Protein AF-A0A8C0F6R7-F1 (afdb_monomer_lite)

Radius of gyration: 18.09 Å; chains: 1; bounding box: 65×32×42 Å

InterPro domains:
  IPR027887 Protein of unknown function DUF4464 [PF14713] (14-120)
  IPR027887 Protein of unknown function DUF4464 [PTHR33588] (14-108)

Secondary structure (DSSP, 8-state):
-------S-------EEEEEEE-TTS-EEEEEEEHHHHHHHS--HHHHTTSS-----TTSSEEEETTTTEEEE---SSEEEEEETTTEEEEEETTT--EEE--TTS-S--S-SSSSTTGGGS--

Structure (mmCIF, N/CA/C/O backbone):
data_AF-A0A8C0F6R7-F1
#
_entry.id   AF-A0A8C0F6R7-F1
#
loop_
_atom_site.group_PDB
_atom_site.id
_atom_site.type_symbol
_atom_site.label_atom_id
_atom_site.label_alt_id
_atom_site.label_comp_id
_atom_site.label_asym_id
_atom_site.label_entity_id
_atom_site.label_seq_id
_atom_site.pdbx_PDB_ins_code
_atom_site.Cartn_x
_atom_site.Cartn_y
_atom_site.Cartn_z
_atom_site.occupancy
_atom_site.B_iso_or_equiv
_atom_site.auth_seq_id
_atom_site.auth_comp_id
_atom_site.auth_asym_id
_atom_site.auth_atom_id
_atom_site.pdbx_PDB_model_num
ATOM 1 N N . MET A 1 1 ? -28.970 13.278 11.155 1.00 36.19 1 MET A N 1
ATOM 2 C CA . MET A 1 1 ? -27.730 13.818 11.747 1.00 36.19 1 MET A CA 1
ATOM 3 C C . MET A 1 1 ? -27.209 12.783 12.734 1.00 36.19 1 MET A C 1
ATOM 5 O O . MET A 1 1 ? -27.586 12.817 13.897 1.00 36.19 1 MET A O 1
ATOM 9 N N . LEU A 1 2 ? -26.475 11.774 12.249 1.00 35.03 2 LEU A N 1
ATOM 10 C CA . LEU A 1 2 ? -25.876 10.779 13.141 1.00 35.03 2 LEU A CA 1
ATOM 11 C C . LEU A 1 2 ? -24.690 11.437 13.847 1.00 35.03 2 LEU A C 1
ATOM 13 O O . LEU A 1 2 ? -23.673 11.726 13.221 1.00 35.03 2 LEU A O 1
ATOM 17 N N . LEU A 1 3 ? -24.851 11.692 15.145 1.00 39.38 3 LEU A N 1
ATOM 18 C CA . LEU A 1 3 ? -23.741 12.003 16.031 1.00 39.38 3 LEU A CA 1
ATOM 19 C C . LEU A 1 3 ? -22.856 10.759 16.142 1.00 39.38 3 LEU A C 1
ATOM 21 O O . LEU A 1 3 ? -23.194 9.804 16.838 1.00 39.38 3 LEU A O 1
ATOM 25 N N . PHE A 1 4 ? -21.695 10.798 15.497 1.00 38.56 4 PHE A N 1
ATOM 26 C CA . PHE A 1 4 ? -20.567 9.960 15.875 1.00 38.56 4 PHE A CA 1
ATOM 27 C C . PHE A 1 4 ? -19.986 10.501 17.184 1.00 38.56 4 PHE A C 1
ATOM 29 O O . PHE A 1 4 ? -19.004 11.238 17.203 1.00 38.56 4 PHE A O 1
ATOM 36 N N . PHE A 1 5 ? -20.608 10.122 18.300 1.00 42.66 5 PHE A N 1
ATOM 37 C CA . PHE A 1 5 ? -19.962 10.117 19.609 1.00 42.66 5 PHE A CA 1
ATOM 38 C C . PHE A 1 5 ? -18.928 8.979 19.608 1.00 42.66 5 PHE A C 1
ATOM 40 O O . PHE A 1 5 ? -19.115 7.930 20.220 1.00 42.66 5 PHE A O 1
ATOM 47 N N . ILE A 1 6 ? -17.835 9.147 18.859 1.00 52.88 6 ILE A N 1
ATOM 48 C CA . ILE A 1 6 ? -16.657 8.299 19.031 1.00 52.88 6 ILE A CA 1
ATOM 49 C C . ILE A 1 6 ? -15.995 8.808 20.304 1.00 52.88 6 ILE A C 1
ATOM 51 O O . ILE A 1 6 ? -15.245 9.781 20.303 1.00 52.88 6 ILE A O 1
ATOM 55 N N . CYS A 1 7 ? -16.366 8.175 21.417 1.00 41.06 7 CYS A N 1
ATOM 56 C CA . CYS A 1 7 ? -15.625 8.217 22.666 1.00 41.06 7 CYS A CA 1
ATOM 57 C C . CYS A 1 7 ? -14.122 8.178 22.343 1.00 41.06 7 CYS A C 1
ATOM 59 O O . CYS A 1 7 ? -13.676 7.288 21.615 1.00 41.06 7 CYS A O 1
ATOM 61 N N . GLY A 1 8 ? -13.365 9.156 22.851 1.00 47.09 8 GLY A N 1
ATOM 62 C CA . GLY A 1 8 ? -11.934 9.387 22.603 1.00 47.09 8 GLY A CA 1
ATOM 63 C C . GLY A 1 8 ? -10.988 8.301 23.133 1.00 47.09 8 GLY A C 1
ATOM 64 O O . GLY A 1 8 ? -9.887 8.605 23.571 1.00 47.09 8 GLY A O 1
ATOM 65 N N . CYS A 1 9 ? -11.419 7.043 23.099 1.00 50.28 9 CYS A N 1
ATOM 66 C CA . CYS A 1 9 ? -10.675 5.847 23.463 1.00 50.28 9 CYS A CA 1
ATOM 67 C C . CYS A 1 9 ? -10.803 4.770 22.365 1.00 50.28 9 CYS A C 1
ATOM 69 O O . CYS A 1 9 ? -10.758 3.573 22.647 1.00 50.28 9 CYS A O 1
ATOM 71 N N . LEU A 1 10 ? -11.024 5.171 21.104 1.00 49.56 10 LEU A N 1
ATOM 72 C CA . LEU A 1 10 ? -11.091 4.219 20.001 1.00 49.56 10 LEU A CA 1
ATOM 73 C C . LEU A 1 10 ? -9.669 3.774 19.665 1.00 49.56 10 LEU A C 1
ATOM 75 O O . LEU A 1 10 ? -8.901 4.494 19.034 1.00 49.56 10 LEU A O 1
ATOM 79 N N . PHE A 1 11 ? -9.324 2.587 20.146 1.00 49.62 11 PHE A N 1
ATOM 80 C CA . PHE A 1 11 ? -8.161 1.810 19.749 1.00 49.62 11 PHE A CA 1
ATOM 81 C C . PHE A 1 11 ? -8.116 1.750 18.212 1.00 49.62 11 PHE A C 1
ATOM 83 O O . PHE A 1 11 ? -8.805 0.941 17.592 1.00 49.62 11 PHE A O 1
ATOM 90 N N . VAL A 1 12 ? -7.386 2.667 17.571 1.00 62.22 12 VAL A N 1
ATOM 91 C CA . VAL A 1 12 ? -7.241 2.657 16.114 1.00 62.22 12 VAL A CA 1
ATOM 92 C C . VAL A 1 12 ? -6.379 1.446 15.790 1.00 62.22 12 VAL A C 1
ATOM 94 O O . VAL A 1 12 ? -5.177 1.444 16.053 1.00 62.22 12 VAL A O 1
ATOM 97 N N . PHE A 1 13 ? -7.001 0.388 15.271 1.00 73.00 13 PHE A N 1
ATOM 98 C CA . PHE A 1 13 ? -6.290 -0.793 14.799 1.00 73.00 13 PHE A CA 1
ATOM 99 C C . PHE A 1 13 ? -5.355 -0.389 13.657 1.00 73.00 13 PHE A C 1
ATOM 101 O O . PHE A 1 13 ? -5.776 -0.202 12.514 1.00 73.00 13 PHE A O 1
ATOM 108 N N . GLN A 1 14 ? -4.071 -0.236 13.977 1.00 88.88 14 GLN A N 1
ATOM 109 C CA . GLN A 1 14 ? -3.034 0.009 12.985 1.00 88.88 14 GLN A CA 1
ATOM 110 C C . GLN A 1 14 ? -2.858 -1.260 12.158 1.00 88.88 14 GLN A C 1
ATOM 112 O O . GLN A 1 14 ? -2.591 -2.340 12.687 1.00 88.88 14 GLN A O 1
ATOM 117 N N . SER A 1 15 ? -3.079 -1.125 10.857 1.00 91.62 15 SER A N 1
ATOM 118 C CA . SER A 1 15 ? -3.102 -2.235 9.917 1.00 91.62 15 SER A CA 1
ATOM 119 C C . SER A 1 15 ? -2.338 -1.863 8.657 1.00 91.62 15 SER A C 1
ATOM 121 O O . SER A 1 15 ? -2.402 -0.729 8.178 1.00 91.62 15 SER A O 1
ATOM 123 N N . ILE A 1 16 ? -1.608 -2.841 8.129 1.00 94.62 16 ILE A N 1
ATOM 124 C CA . ILE A 1 16 ? -0.920 -2.752 6.845 1.00 94.62 16 ILE A CA 1
ATOM 125 C C . ILE A 1 16 ? -1.657 -3.669 5.878 1.00 94.62 16 ILE A C 1
ATOM 127 O O . ILE A 1 16 ? -1.924 -4.824 6.210 1.00 94.62 16 ILE A O 1
ATOM 131 N N . ILE A 1 17 ? -1.961 -3.170 4.684 1.00 95.94 17 ILE A N 1
ATOM 132 C CA . ILE A 1 17 ? -2.473 -3.990 3.583 1.00 95.94 17 ILE A CA 1
ATOM 133 C C . ILE A 1 17 ? -1.451 -4.040 2.452 1.00 95.94 17 ILE A C 1
ATOM 135 O O . ILE A 1 17 ? -0.698 -3.089 2.242 1.00 95.94 17 ILE A O 1
ATOM 139 N N . PHE A 1 18 ? -1.441 -5.148 1.719 1.00 96.69 18 PHE A N 1
ATOM 140 C CA . PHE A 1 18 ? -0.666 -5.296 0.494 1.00 96.69 18 PHE A CA 1
ATOM 141 C C . PHE A 1 18 ? -1.605 -5.253 -0.709 1.00 96.69 18 PHE A C 1
ATOM 143 O O . PHE A 1 18 ? -2.593 -5.987 -0.747 1.00 96.69 18 PHE A O 1
ATOM 150 N N . ILE A 1 19 ? -1.292 -4.405 -1.687 1.00 96.94 19 ILE A N 1
ATOM 151 C CA . ILE A 1 19 ? -2.015 -4.329 -2.959 1.00 96.94 19 ILE A CA 1
ATOM 152 C C . ILE A 1 19 ? -1.018 -4.503 -4.095 1.00 96.94 19 ILE A C 1
ATOM 154 O O . ILE A 1 19 ? 0.035 -3.865 -4.101 1.00 96.94 19 ILE A O 1
ATOM 158 N N . ARG A 1 20 ? -1.381 -5.331 -5.074 1.00 97.00 20 ARG A N 1
ATOM 159 C CA . ARG A 1 20 ? -0.690 -5.491 -6.354 1.00 97.00 20 ARG A CA 1
ATOM 160 C C . ARG A 1 20 ? -1.718 -5.375 -7.471 1.00 97.00 20 ARG A C 1
ATOM 162 O O . ARG A 1 20 ? -2.741 -6.052 -7.421 1.00 97.00 20 ARG A O 1
ATOM 169 N N . ASP A 1 21 ? -1.474 -4.479 -8.419 1.00 96.56 21 ASP A N 1
ATOM 170 C CA . ASP A 1 21 ? -2.439 -4.127 -9.460 1.00 96.56 21 ASP A CA 1
ATOM 171 C C . ASP A 1 21 ? -1.757 -3.490 -10.680 1.00 96.56 21 ASP A C 1
ATOM 173 O O . ASP A 1 21 ? -0.580 -3.139 -10.638 1.00 96.56 21 ASP A O 1
ATOM 177 N N . LEU A 1 22 ? -2.518 -3.293 -11.753 1.00 96.44 22 LEU A N 1
ATOM 178 C CA . LEU A 1 22 ? -2.114 -2.533 -12.927 1.00 96.44 22 LEU A CA 1
ATOM 179 C C . LEU A 1 22 ? -2.510 -1.061 -12.776 1.00 96.44 22 LEU A C 1
ATOM 181 O O . LEU A 1 22 ? -3.663 -0.730 -12.482 1.00 96.44 22 LEU A O 1
ATOM 185 N N . ASN A 1 23 ? -1.554 -0.164 -13.015 1.00 94.12 23 ASN A N 1
ATOM 186 C CA . ASN A 1 23 ? -1.831 1.268 -13.097 1.00 94.12 23 ASN A CA 1
ATOM 187 C C . ASN A 1 23 ? -2.507 1.638 -14.439 1.00 94.12 23 ASN A C 1
ATOM 189 O O . ASN A 1 23 ? -2.711 0.800 -15.317 1.00 94.12 23 ASN A O 1
ATOM 193 N N . SER A 1 24 ? -2.827 2.920 -14.636 1.00 93.19 24 SER A N 1
ATOM 194 C CA . SER A 1 24 ? -3.432 3.427 -15.882 1.00 93.19 24 SER A CA 1
ATOM 195 C C . SER A 1 24 ? -2.566 3.231 -17.134 1.00 93.19 24 SER A C 1
ATOM 197 O O . SER A 1 24 ? -3.073 3.303 -18.249 1.00 93.19 24 SER A O 1
ATOM 199 N N . HIS A 1 25 ? -1.266 2.990 -16.963 1.00 94.00 25 HIS A N 1
ATOM 200 C CA . HIS A 1 25 ? -0.321 2.692 -18.037 1.00 94.00 25 HIS A CA 1
ATOM 201 C C . HIS A 1 25 ? -0.136 1.185 -18.263 1.00 94.00 25 HIS A C 1
ATOM 203 O O . HIS A 1 25 ? 0.775 0.809 -18.992 1.00 94.00 25 HIS A O 1
ATOM 209 N N . HIS A 1 26 ? -0.976 0.336 -17.658 1.00 95.44 26 HIS A N 1
ATOM 210 C CA . HIS A 1 26 ? -0.858 -1.126 -17.693 1.00 95.44 26 HIS A CA 1
ATOM 211 C C . HIS A 1 26 ? 0.473 -1.649 -17.138 1.00 95.44 26 HIS A C 1
ATOM 213 O O . HIS A 1 26 ? 0.899 -2.742 -17.492 1.00 95.44 26 HIS A O 1
ATOM 219 N N . GLN A 1 27 ? 1.118 -0.877 -16.263 1.00 95.75 27 GLN A N 1
ATOM 220 C CA . GLN A 1 27 ? 2.299 -1.328 -15.538 1.00 95.75 27 GLN A CA 1
ATOM 221 C C . GLN A 1 27 ? 1.866 -1.967 -14.234 1.00 95.75 27 GLN A C 1
ATOM 223 O O . GLN A 1 27 ? 1.015 -1.428 -13.515 1.00 95.75 27 GLN A O 1
ATOM 228 N N . GLU A 1 28 ? 2.495 -3.080 -13.915 1.00 97.50 28 GLU A N 1
ATOM 229 C CA . GLU A 1 28 ? 2.296 -3.780 -12.673 1.00 97.50 28 GLU A CA 1
ATOM 230 C C . GLU A 1 28 ? 3.005 -3.040 -11.540 1.00 97.50 28 GLU A C 1
ATOM 232 O O . GLU A 1 28 ? 4.209 -2.771 -11.548 1.00 97.50 28 GLU A O 1
ATOM 237 N N . VAL A 1 29 ? 2.218 -2.675 -10.537 1.00 97.75 29 VAL A N 1
ATOM 238 C CA . VAL A 1 29 ? 2.665 -1.938 -9.365 1.00 97.75 29 VAL A CA 1
ATOM 239 C C . VAL A 1 29 ? 2.192 -2.641 -8.105 1.00 97.75 29 VAL A C 1
ATOM 241 O O . VAL A 1 29 ? 1.116 -3.234 -8.063 1.00 97.75 29 VAL A O 1
ATOM 244 N N . SER A 1 30 ? 2.986 -2.561 -7.045 1.00 97.50 30 SER A N 1
ATOM 245 C CA . SER A 1 30 ? 2.600 -3.069 -5.733 1.00 97.50 30 SER A CA 1
ATOM 246 C C . SER A 1 30 ? 3.017 -2.137 -4.613 1.00 97.50 30 SER A C 1
ATOM 248 O O . SER A 1 30 ? 4.033 -1.455 -4.727 1.00 97.50 30 SER A O 1
ATOM 250 N N . ALA A 1 31 ? 2.265 -2.144 -3.518 1.00 97.50 31 ALA A N 1
ATOM 251 C CA . ALA A 1 31 ? 2.588 -1.382 -2.323 1.00 97.50 31 ALA A CA 1
ATOM 252 C C . ALA A 1 31 ? 2.144 -2.090 -1.045 1.00 97.50 31 ALA A C 1
ATOM 254 O O . ALA A 1 31 ? 1.098 -2.742 -1.008 1.00 97.50 31 ALA A O 1
ATOM 255 N N . TYR A 1 32 ? 2.918 -1.864 0.015 1.00 97.25 32 TYR A N 1
ATOM 256 C CA . TYR A 1 32 ? 2.427 -1.971 1.386 1.00 97.25 32 TYR A CA 1
ATOM 257 C C . TYR A 1 32 ? 1.884 -0.608 1.809 1.00 97.25 32 TYR A C 1
ATOM 259 O O . TYR A 1 32 ? 2.572 0.404 1.673 1.00 97.25 32 TYR A O 1
ATOM 267 N N . ILE A 1 33 ? 0.656 -0.579 2.315 1.00 97.00 33 ILE A N 1
ATOM 268 C CA . ILE A 1 33 ? -0.088 0.645 2.614 1.00 97.00 33 ILE A CA 1
ATOM 269 C C . ILE A 1 33 ? -0.441 0.651 4.097 1.00 97.00 33 ILE A C 1
ATOM 271 O O . ILE A 1 33 ? -0.999 -0.322 4.602 1.00 97.00 33 ILE A O 1
ATOM 275 N N . ASP A 1 34 ? -0.160 1.762 4.779 1.00 96.44 34 ASP A N 1
ATOM 276 C CA . ASP A 1 34 ? -0.712 2.036 6.106 1.00 96.44 34 ASP A CA 1
ATOM 277 C C . ASP A 1 34 ? -2.209 2.327 5.964 1.00 96.44 34 ASP A C 1
ATOM 279 O O . ASP A 1 34 ? -2.625 3.438 5.618 1.00 96.44 34 ASP A O 1
ATOM 283 N N . TYR A 1 35 ? -3.015 1.289 6.161 1.00 95.25 35 TYR A N 1
ATOM 284 C CA . TYR A 1 35 ? -4.443 1.331 5.895 1.00 95.25 35 TYR A CA 1
ATOM 285 C C . TYR A 1 35 ? -5.167 2.237 6.883 1.00 95.25 35 TYR A C 1
ATOM 287 O O . TYR A 1 35 ? -6.006 3.037 6.479 1.00 95.25 35 TYR A O 1
ATOM 295 N N . ALA A 1 36 ? -4.787 2.172 8.161 1.00 93.56 36 ALA A N 1
ATOM 296 C CA . ALA A 1 36 ? -5.346 3.033 9.195 1.00 93.56 36 ALA A CA 1
ATOM 297 C C . ALA A 1 36 ? -5.086 4.515 8.890 1.00 93.56 36 ALA A C 1
ATOM 299 O O . ALA A 1 36 ? -6.000 5.327 8.998 1.00 93.56 36 ALA A O 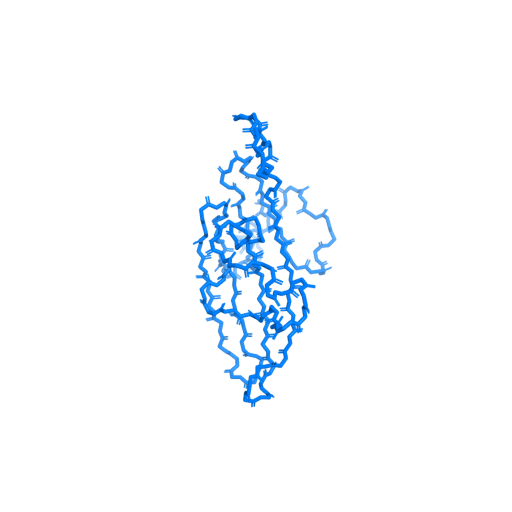1
ATOM 300 N N . HIS A 1 37 ? -3.874 4.864 8.445 1.00 93.44 37 HIS A N 1
ATOM 301 C CA . HIS A 1 37 ? -3.570 6.233 8.026 1.00 93.44 37 HIS A CA 1
ATOM 302 C C . HIS A 1 37 ? -4.398 6.648 6.804 1.00 93.44 37 HIS A C 1
ATOM 304 O O . HIS A 1 37 ? -5.064 7.681 6.840 1.00 93.44 37 HIS A O 1
ATOM 310 N N . ARG A 1 38 ? -4.435 5.821 5.750 1.00 93.81 38 ARG A N 1
ATOM 311 C CA . ARG A 1 38 ? -5.220 6.125 4.544 1.00 93.81 38 ARG A CA 1
ATOM 312 C C . ARG A 1 38 ? -6.705 6.305 4.844 1.00 93.81 38 ARG A C 1
ATOM 314 O O . ARG A 1 38 ? -7.291 7.239 4.312 1.00 93.81 38 ARG A O 1
ATOM 321 N N . LEU A 1 39 ? -7.292 5.470 5.703 1.00 92.38 39 LEU A N 1
ATOM 322 C CA . LEU A 1 39 ? -8.696 5.580 6.115 1.00 92.38 39 LEU A CA 1
ATOM 323 C C . LEU A 1 39 ? -9.029 6.936 6.748 1.00 92.38 39 LEU A C 1
ATOM 325 O O . LEU A 1 39 ? -10.167 7.383 6.658 1.00 92.38 39 LEU A O 1
ATOM 329 N N . THR A 1 40 ? -8.051 7.573 7.395 1.00 90.50 40 THR A N 1
ATOM 330 C CA . THR A 1 40 ? -8.227 8.892 8.019 1.00 90.50 40 THR A CA 1
ATOM 331 C C . THR A 1 40 ? -7.950 10.059 7.074 1.00 90.50 40 THR A C 1
ATOM 333 O O . THR A 1 40 ? -8.522 11.129 7.268 1.00 90.50 40 THR A O 1
ATOM 336 N N . THR A 1 41 ? -7.079 9.886 6.073 1.00 91.88 41 THR A N 1
ATOM 337 C CA . THR A 1 41 ? -6.635 10.983 5.195 1.00 91.88 41 THR A CA 1
ATOM 338 C C . THR A 1 41 ? -7.363 11.047 3.859 1.00 91.88 41 THR A C 1
ATOM 340 O O . THR A 1 41 ? -7.466 12.125 3.277 1.00 91.88 41 THR A O 1
ATOM 343 N N . ASP A 1 42 ? -7.824 9.909 3.341 1.00 92.00 42 ASP A N 1
ATOM 344 C CA . ASP A 1 42 ? -8.483 9.812 2.042 1.00 92.00 42 ASP A CA 1
ATOM 345 C C . ASP A 1 42 ? -9.999 9.627 2.223 1.00 92.00 42 ASP A C 1
ATOM 347 O O . ASP A 1 42 ? -10.460 9.023 3.189 1.00 92.00 42 ASP A O 1
ATOM 351 N N . ASP A 1 43 ? -10.783 10.068 1.238 1.00 93.12 43 ASP A N 1
ATOM 352 C CA . ASP A 1 43 ? -12.189 9.677 1.131 1.00 93.12 43 ASP A CA 1
ATOM 353 C C . ASP A 1 43 ? -12.279 8.203 0.707 1.00 93.12 43 ASP A C 1
ATOM 355 O O . ASP A 1 43 ? -11.926 7.840 -0.419 1.00 93.12 43 ASP A O 1
ATOM 359 N N . PHE A 1 44 ? -12.718 7.342 1.625 1.00 93.00 44 PHE A N 1
ATOM 360 C CA . PHE A 1 44 ? -12.873 5.912 1.372 1.00 93.00 44 PHE A CA 1
ATOM 361 C C . PHE A 1 44 ? -14.235 5.516 0.805 1.00 93.00 44 PHE A C 1
ATOM 363 O O . PHE A 1 44 ? -14.369 4.409 0.275 1.00 93.00 44 PHE A O 1
ATOM 370 N N . GLU A 1 45 ? -15.224 6.411 0.829 1.00 93.44 45 GLU A N 1
ATOM 371 C CA . GLU A 1 45 ? -16.552 6.131 0.287 1.00 93.44 45 GLU A CA 1
ATOM 372 C C . GLU A 1 45 ? -16.473 5.824 -1.214 1.00 93.44 45 GLU A C 1
ATOM 374 O O . GLU A 1 45 ? -17.128 4.907 -1.716 1.00 93.44 45 GLU A O 1
ATOM 379 N N . VAL A 1 46 ? -15.594 6.516 -1.945 1.00 94.56 46 VAL A N 1
ATOM 380 C CA . VAL A 1 46 ? -15.376 6.267 -3.379 1.00 94.56 46 VAL A CA 1
ATOM 381 C C . VAL A 1 46 ? -14.753 4.901 -3.675 1.00 94.56 46 VAL A C 1
ATOM 383 O O . VAL A 1 46 ? -15.024 4.337 -4.736 1.00 94.56 46 VAL A O 1
ATOM 386 N N . TYR A 1 47 ? -13.947 4.353 -2.760 1.00 93.38 47 TYR A N 1
ATOM 387 C CA . TYR A 1 47 ? -13.383 3.011 -2.914 1.00 93.38 47 TYR A CA 1
ATOM 388 C C . TYR A 1 47 ? -14.427 1.946 -2.568 1.00 93.38 47 TYR A C 1
ATOM 390 O O . TYR A 1 47 ? -14.617 1.006 -3.336 1.00 93.38 47 TYR A O 1
ATOM 398 N N . PHE A 1 48 ? -15.160 2.121 -1.463 1.00 93.06 48 PHE A N 1
ATOM 399 C CA . PHE A 1 48 ? -16.196 1.174 -1.038 1.00 93.06 48 PHE A CA 1
ATOM 400 C C . PHE A 1 48 ? -17.403 1.134 -1.979 1.00 93.06 48 PHE A C 1
ATOM 402 O O . PHE A 1 48 ? -17.983 0.074 -2.186 1.00 93.06 48 PHE A O 1
ATOM 409 N N . SER A 1 49 ? -17.750 2.262 -2.602 1.00 95.69 49 SER A N 1
ATOM 410 C CA . SER A 1 49 ? -18.791 2.322 -3.637 1.00 95.69 49 SER A CA 1
ATOM 411 C C . SER A 1 49 ? -18.339 1.779 -4.998 1.00 95.69 49 SER A C 1
ATOM 413 O O . SER A 1 49 ? -19.137 1.744 -5.932 1.00 95.69 49 SER A O 1
ATOM 415 N N . GLY A 1 50 ? -17.067 1.393 -5.148 1.00 91.88 50 GLY A N 1
ATOM 416 C CA . GLY A 1 50 ? -16.514 0.883 -6.404 1.00 91.88 50 GLY A CA 1
ATOM 417 C C . GLY A 1 50 ? -16.321 1.944 -7.493 1.00 91.88 50 GLY A C 1
ATOM 418 O O . GLY A 1 50 ? -15.915 1.608 -8.603 1.00 91.88 50 GLY A O 1
ATOM 419 N N . LYS A 1 51 ? -16.560 3.229 -7.195 1.00 93.75 51 LYS A N 1
ATOM 420 C CA . LYS A 1 51 ? -16.333 4.343 -8.135 1.00 93.75 51 LYS A CA 1
ATOM 421 C C . LYS A 1 51 ? -14.852 4.529 -8.462 1.00 93.75 51 LYS A C 1
ATOM 423 O O . LYS A 1 51 ? -14.513 5.063 -9.516 1.00 93.75 51 LYS A O 1
ATOM 428 N N . LYS A 1 52 ? -13.967 4.117 -7.553 1.00 93.06 52 LYS A N 1
ATOM 429 C CA . LYS A 1 52 ? -12.516 4.197 -7.715 1.00 93.06 52 LYS A CA 1
ATOM 430 C C . LYS A 1 52 ? -11.845 2.938 -7.178 1.00 93.06 52 LYS A C 1
ATOM 432 O O . LYS A 1 52 ? -12.264 2.382 -6.170 1.00 93.06 52 LYS A O 1
ATOM 437 N N . ARG A 1 53 ? -10.751 2.524 -7.818 1.00 92.81 53 ARG A N 1
ATOM 438 C CA . ARG A 1 53 ? -9.879 1.449 -7.323 1.00 92.81 53 ARG A CA 1
ATOM 439 C C . ARG A 1 53 ? -8.839 2.017 -6.360 1.00 92.81 53 ARG A C 1
ATOM 441 O O . ARG A 1 53 ? -8.257 3.074 -6.625 1.00 92.81 53 ARG A O 1
ATOM 448 N N . LEU A 1 54 ? -8.590 1.317 -5.258 1.00 95.00 54 LEU A N 1
ATOM 449 C CA . LEU A 1 54 ? -7.502 1.652 -4.345 1.00 95.00 54 LEU A CA 1
ATOM 450 C C . LEU A 1 54 ? -6.183 1.146 -4.942 1.00 95.00 54 LEU A C 1
ATOM 452 O O . LEU A 1 54 ? -5.893 -0.043 -4.885 1.00 95.00 54 LEU A O 1
ATOM 456 N N . LEU A 1 55 ? -5.412 2.050 -5.548 1.00 95.94 55 LEU A N 1
ATOM 457 C CA . LEU A 1 55 ? -4.149 1.723 -6.213 1.00 95.94 55 LEU A CA 1
ATOM 458 C C . LEU A 1 55 ? -2.922 2.126 -5.371 1.00 95.94 55 LEU A C 1
ATOM 460 O O . LEU A 1 55 ? -2.986 3.146 -4.669 1.00 95.94 55 LEU A O 1
ATOM 464 N N . PRO A 1 56 ? -1.801 1.383 -5.495 1.00 97.06 56 PRO A N 1
ATOM 465 C CA . PRO A 1 56 ? -0.496 1.758 -4.949 1.00 97.06 56 PRO A CA 1
ATOM 466 C C . PRO A 1 56 ? -0.079 3.188 -5.313 1.00 97.06 56 PRO A C 1
ATOM 468 O O . PRO A 1 56 ? -0.170 3.587 -6.476 1.00 97.06 56 PRO A O 1
ATOM 471 N N . ARG A 1 57 ? 0.426 3.954 -4.339 1.00 95.50 57 ARG A N 1
ATOM 472 C CA . ARG A 1 57 ? 1.053 5.268 -4.554 1.00 95.50 57 ARG A CA 1
ATOM 473 C C . ARG A 1 57 ? 2.513 5.241 -4.122 1.00 95.50 57 ARG A C 1
ATOM 475 O O . ARG A 1 57 ? 2.881 4.561 -3.175 1.00 95.50 57 ARG A O 1
ATOM 482 N N . ASN A 1 58 ? 3.330 6.075 -4.758 1.00 94.81 58 ASN A N 1
ATOM 483 C CA . ASN A 1 58 ? 4.732 6.289 -4.384 1.00 94.81 58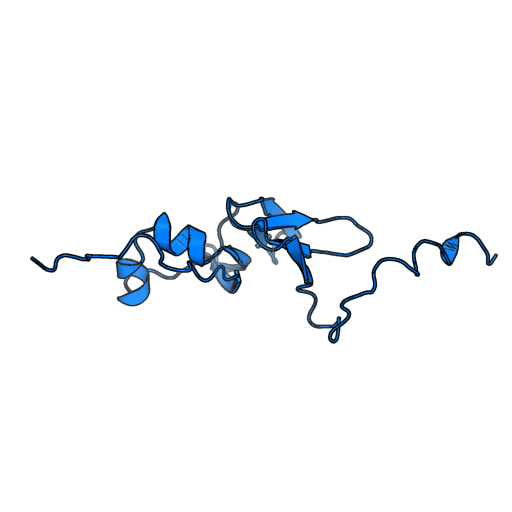 ASN A CA 1
ATOM 484 C C . ASN A 1 58 ? 4.929 6.916 -2.990 1.00 94.81 58 ASN A C 1
ATOM 486 O O . ASN A 1 58 ? 6.064 7.024 -2.545 1.00 94.81 58 ASN A O 1
ATOM 490 N N . THR A 1 59 ? 3.855 7.343 -2.322 1.00 95.00 59 THR A N 1
ATOM 491 C CA . THR A 1 59 ? 3.855 7.863 -0.946 1.00 95.00 59 THR A CA 1
ATOM 492 C C . THR A 1 59 ? 3.463 6.820 0.101 1.00 95.00 59 THR A C 1
ATOM 494 O O . THR A 1 59 ? 3.458 7.128 1.291 1.00 95.00 59 THR A O 1
ATOM 497 N N . ASP A 1 60 ? 3.118 5.599 -0.317 1.00 96.62 60 ASP A N 1
ATOM 498 C CA . ASP A 1 60 ? 2.809 4.505 0.604 1.00 96.62 60 ASP A CA 1
ATOM 499 C C . ASP A 1 60 ? 4.070 3.972 1.300 1.00 96.62 60 ASP A C 1
ATOM 501 O O . ASP A 1 60 ? 5.195 4.360 0.963 1.00 96.62 60 ASP A O 1
ATOM 505 N N . LEU A 1 61 ? 3.879 3.078 2.285 1.00 96.69 61 LEU A N 1
ATOM 506 C CA . LEU A 1 61 ? 4.976 2.545 3.106 1.00 96.69 61 LEU A CA 1
ATOM 507 C C . LEU A 1 61 ? 6.082 1.948 2.245 1.00 96.69 61 LEU A C 1
ATOM 509 O O . LEU A 1 61 ? 7.270 2.140 2.493 1.00 96.69 61 LEU A O 1
ATOM 513 N N . SER A 1 62 ? 5.675 1.264 1.187 1.00 95.81 62 SER A N 1
ATOM 514 C CA . SER A 1 62 ? 6.553 0.957 0.073 1.00 95.81 62 SER A CA 1
ATOM 515 C C . SER A 1 62 ? 5.759 0.995 -1.212 1.00 95.81 62 SER A C 1
ATOM 517 O O . SER A 1 62 ? 4.559 0.734 -1.217 1.00 95.81 62 SER A O 1
ATOM 519 N N . PHE A 1 63 ? 6.451 1.271 -2.301 1.00 96.88 63 PHE A N 1
ATOM 520 C CA . PHE A 1 63 ? 5.908 1.162 -3.638 1.00 96.88 63 PHE A CA 1
ATOM 521 C C . PHE A 1 63 ? 6.962 0.545 -4.535 1.00 96.88 63 PHE A C 1
ATOM 523 O O . PHE A 1 63 ? 8.137 0.900 -4.450 1.00 96.88 63 PHE A O 1
ATOM 530 N N . TYR A 1 64 ? 6.531 -0.360 -5.397 1.00 96.44 64 TYR A N 1
ATOM 531 C CA . TYR A 1 64 ? 7.375 -1.011 -6.375 1.00 96.44 64 TYR A CA 1
ATOM 532 C C . TYR A 1 64 ? 6.667 -1.059 -7.721 1.00 96.44 64 TYR A C 1
ATOM 534 O O . TYR A 1 64 ? 5.510 -1.469 -7.807 1.00 96.44 64 TYR A O 1
ATOM 542 N N . ASN A 1 65 ? 7.371 -0.630 -8.762 1.00 96.62 65 ASN A N 1
ATOM 543 C CA . ASN A 1 65 ? 6.961 -0.780 -10.149 1.00 96.62 65 ASN A CA 1
ATOM 544 C C . ASN A 1 65 ? 7.732 -1.963 -10.745 1.00 96.62 65 ASN A C 1
ATOM 546 O O . ASN A 1 65 ? 8.953 -1.875 -10.893 1.00 96.62 65 ASN A O 1
ATOM 550 N N . TRP A 1 66 ? 7.022 -3.048 -11.052 1.00 95.50 66 TRP A N 1
ATOM 551 C CA . TRP A 1 66 ? 7.599 -4.314 -11.507 1.00 95.50 66 TRP A CA 1
ATOM 552 C C . TRP A 1 66 ? 8.192 -4.196 -12.912 1.00 95.50 66 TRP A C 1
ATOM 554 O O . TRP A 1 66 ? 9.252 -4.753 -13.175 1.00 95.50 66 TRP A O 1
ATOM 564 N N . ASP A 1 67 ? 7.576 -3.404 -13.791 1.00 94.00 67 ASP A N 1
ATOM 565 C CA . ASP A 1 67 ? 8.078 -3.171 -15.148 1.00 94.00 67 ASP A CA 1
ATOM 566 C C . ASP A 1 67 ? 9.383 -2.370 -15.159 1.00 94.00 67 ASP A C 1
ATOM 568 O O . ASP A 1 67 ? 10.292 -2.633 -15.945 1.00 94.00 67 ASP A O 1
ATOM 572 N N . ARG A 1 68 ? 9.480 -1.352 -14.296 1.00 92.12 68 ARG A N 1
ATOM 573 C CA . ARG A 1 68 ? 10.629 -0.433 -14.257 1.00 92.12 68 ARG A CA 1
ATOM 574 C C . ARG A 1 68 ? 11.695 -0.828 -13.243 1.00 92.12 68 ARG A C 1
ATOM 576 O O . ARG A 1 68 ? 12.755 -0.212 -13.237 1.00 92.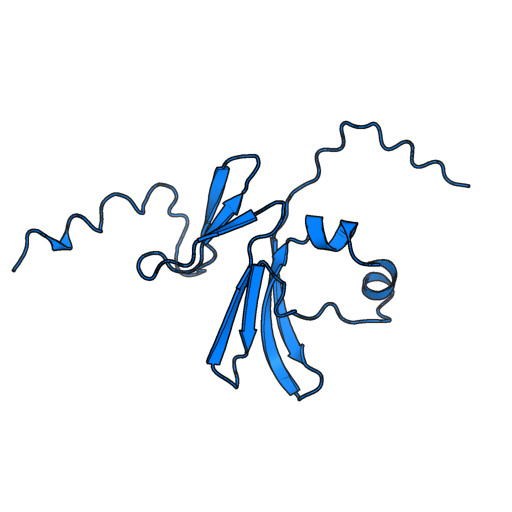12 68 ARG A O 1
ATOM 583 N N . ASN A 1 69 ? 11.421 -1.809 -12.386 1.00 92.69 69 ASN A N 1
ATOM 584 C CA . ASN A 1 69 ? 12.261 -2.173 -11.245 1.00 92.69 69 ASN A CA 1
ATOM 585 C C . ASN A 1 69 ? 12.585 -0.983 -10.320 1.00 92.69 69 ASN A C 1
ATOM 587 O O . ASN A 1 69 ? 13.668 -0.908 -9.744 1.00 92.69 69 ASN A O 1
ATOM 591 N N . VAL A 1 70 ? 11.649 -0.040 -10.173 1.00 92.50 70 VAL A N 1
ATOM 592 C CA . VAL A 1 70 ? 11.821 1.142 -9.311 1.00 92.50 70 VAL A CA 1
ATOM 593 C C . VAL A 1 70 ? 11.062 0.933 -8.009 1.00 92.50 70 VAL A C 1
ATOM 595 O O . VAL A 1 70 ? 9.857 0.674 -8.035 1.00 92.50 70 VAL A O 1
ATOM 598 N N . SER A 1 71 ? 11.754 1.092 -6.879 1.00 92.62 71 SER A N 1
ATOM 599 C CA . SER A 1 71 ? 11.173 1.042 -5.538 1.00 92.62 71 SER A CA 1
ATOM 600 C C . SER A 1 71 ? 11.257 2.392 -4.825 1.00 92.62 71 SER A C 1
ATOM 602 O O . SER A 1 71 ? 12.172 3.183 -5.037 1.00 92.62 71 SER A O 1
ATOM 604 N N . THR A 1 72 ? 10.287 2.652 -3.953 1.00 94.06 72 THR A N 1
ATOM 605 C CA . THR A 1 72 ? 10.314 3.756 -2.986 1.00 94.06 72 THR A CA 1
ATOM 606 C C . THR A 1 72 ? 9.819 3.244 -1.639 1.00 94.06 72 THR A C 1
ATOM 608 O O . THR A 1 72 ? 9.094 2.249 -1.573 1.00 94.06 72 THR A O 1
ATOM 611 N N . SER A 1 73 ? 10.255 3.876 -0.556 1.00 93.81 73 SER A N 1
ATOM 612 C CA . SER A 1 73 ? 9.915 3.497 0.815 1.00 93.81 73 SER A CA 1
ATOM 613 C C . SER A 1 73 ? 9.711 4.759 1.637 1.00 93.81 73 SER A C 1
ATOM 615 O O . SER A 1 73 ? 10.592 5.615 1.659 1.00 93.81 73 SER A O 1
ATOM 617 N N . ASN A 1 74 ? 8.564 4.880 2.304 1.00 95.06 74 ASN A N 1
ATOM 618 C CA . ASN A 1 74 ? 8.200 6.088 3.042 1.00 95.06 74 ASN A CA 1
ATOM 619 C C . ASN A 1 74 ? 7.660 5.720 4.418 1.00 95.06 74 ASN A C 1
ATOM 621 O O . ASN A 1 74 ? 6.761 4.900 4.545 1.00 95.06 74 ASN A O 1
ATOM 625 N N . SER A 1 75 ? 8.168 6.347 5.474 1.00 95.62 75 SER A N 1
ATOM 626 C CA . SER A 1 75 ? 7.572 6.157 6.799 1.00 95.62 75 SER A CA 1
ATOM 627 C C . SER A 1 75 ? 6.252 6.918 6.915 1.00 95.62 75 SER A C 1
ATOM 629 O O . SER A 1 75 ? 6.138 8.043 6.434 1.00 95.62 75 SER A O 1
ATOM 631 N N . SER A 1 76 ? 5.278 6.326 7.601 1.00 94.88 76 SER A N 1
ATOM 632 C CA . SER A 1 76 ? 3.999 6.957 7.928 1.00 94.88 76 SER A CA 1
ATOM 633 C C . SER A 1 76 ? 3.967 7.409 9.399 1.00 94.88 76 SER A C 1
ATOM 635 O O . SER A 1 76 ? 4.910 7.141 10.160 1.00 94.88 76 SER A O 1
ATOM 637 N N . PRO A 1 77 ? 2.878 8.063 9.844 1.00 93.94 77 PRO A N 1
ATOM 638 C CA . PRO A 1 77 ? 2.658 8.357 11.259 1.00 93.94 77 PRO A CA 1
ATOM 639 C C . PRO A 1 77 ? 2.518 7.119 12.156 1.00 93.94 77 PRO A C 1
ATOM 641 O O . PRO A 1 77 ? 2.831 7.222 13.340 1.00 93.94 77 PRO A O 1
ATOM 644 N N . ASN A 1 78 ? 2.101 5.957 11.626 1.00 94.38 78 ASN A N 1
ATOM 645 C CA . ASN A 1 78 ? 1.957 4.723 12.415 1.00 94.38 78 ASN A CA 1
ATOM 646 C C . ASN A 1 78 ? 3.160 3.780 12.287 1.00 94.38 78 ASN A C 1
ATOM 648 O O . ASN A 1 78 ? 3.460 3.049 13.230 1.00 94.38 78 ASN A O 1
ATOM 652 N N . TYR A 1 79 ? 3.874 3.800 11.157 1.00 95.62 79 TYR A N 1
ATOM 653 C CA . TYR A 1 79 ? 4.967 2.867 10.887 1.00 95.62 79 TYR A CA 1
ATOM 654 C C . TYR A 1 79 ? 6.245 3.577 10.446 1.00 95.62 79 TYR A C 1
ATOM 656 O O . TYR A 1 79 ? 6.241 4.500 9.632 1.00 95.62 79 TYR A O 1
ATOM 664 N N . GLN A 1 80 ? 7.366 3.110 10.980 1.00 95.19 80 GLN A N 1
ATOM 665 C CA . GLN A 1 80 ? 8.698 3.404 10.477 1.00 95.19 80 GLN A CA 1
ATOM 666 C C . GLN A 1 80 ? 9.118 2.285 9.523 1.00 95.19 80 GLN A C 1
ATOM 668 O O . GLN A 1 80 ? 9.033 1.107 9.872 1.00 95.19 80 GLN A O 1
ATOM 673 N N . VAL A 1 81 ? 9.588 2.650 8.334 1.00 93.69 81 VAL A N 1
ATOM 674 C CA . VAL A 1 81 ? 10.132 1.691 7.367 1.00 93.69 81 VAL A CA 1
ATOM 675 C C . VAL A 1 81 ? 11.614 1.483 7.650 1.00 93.69 81 VAL A C 1
ATOM 677 O O . VAL A 1 81 ? 12.358 2.453 7.790 1.00 93.69 81 VAL A O 1
ATOM 680 N N . ILE A 1 82 ? 12.030 0.224 7.737 1.00 89.88 82 ILE A N 1
ATOM 681 C CA . ILE A 1 82 ? 13.426 -0.190 7.873 1.00 89.88 82 ILE A CA 1
ATOM 682 C C . ILE A 1 82 ? 13.725 -1.048 6.642 1.00 89.88 82 ILE A C 1
ATOM 684 O O . ILE A 1 82 ? 13.250 -2.175 6.537 1.00 89.88 82 ILE A O 1
ATOM 688 N N . ALA A 1 83 ? 14.446 -0.478 5.680 1.00 80.25 83 ALA A N 1
ATOM 689 C CA . ALA A 1 83 ? 14.788 -1.114 4.407 1.00 80.25 83 ALA A CA 1
ATOM 690 C C . ALA A 1 83 ? 16.314 -1.242 4.287 1.00 80.25 83 ALA A C 1
ATOM 692 O O . ALA A 1 83 ? 16.936 -0.653 3.407 1.00 80.25 83 ALA A O 1
ATOM 693 N N . GLU A 1 84 ? 16.923 -1.951 5.237 1.00 74.69 84 GLU A N 1
ATOM 694 C CA . GLU A 1 84 ? 18.367 -2.191 5.264 1.00 74.69 84 GLU A CA 1
ATOM 695 C C . GLU A 1 84 ? 18.721 -3.474 4.503 1.00 74.69 84 GLU A C 1
ATOM 697 O O . GLU A 1 84 ? 18.014 -4.482 4.583 1.00 74.69 84 GLU A O 1
ATOM 702 N N . ASN A 1 85 ? 19.854 -3.452 3.794 1.00 58.94 85 ASN A N 1
ATOM 703 C CA . ASN A 1 85 ? 20.249 -4.485 2.829 1.00 58.94 85 ASN A CA 1
ATOM 704 C C . ASN A 1 85 ? 20.304 -5.914 3.403 1.00 58.94 85 ASN A C 1
ATOM 706 O O . ASN A 1 85 ? 20.161 -6.869 2.646 1.00 58.94 85 ASN A O 1
ATOM 710 N N . ALA A 1 86 ? 20.508 -6.074 4.714 1.00 67.38 86 ALA A N 1
ATOM 711 C CA . ALA A 1 86 ? 20.656 -7.384 5.347 1.00 67.38 86 ALA A CA 1
ATOM 712 C C . ALA A 1 86 ? 19.324 -8.045 5.748 1.00 67.38 86 ALA A C 1
ATOM 714 O O . ALA A 1 86 ? 19.245 -9.270 5.795 1.00 67.38 86 ALA A O 1
ATOM 715 N N . CYS A 1 87 ? 18.286 -7.260 6.054 1.00 65.31 87 CYS A N 1
ATOM 716 C CA . CYS A 1 87 ? 17.046 -7.779 6.652 1.00 65.31 87 CYS A CA 1
ATOM 717 C C . CYS A 1 87 ? 15.817 -7.651 5.740 1.00 65.31 87 CYS A C 1
ATOM 719 O O . CYS A 1 87 ? 14.7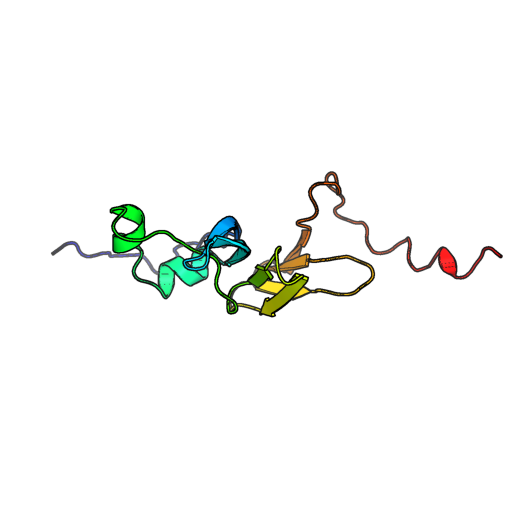22 -8.068 6.121 1.00 65.31 87 CYS A O 1
ATOM 721 N N . GLY A 1 88 ? 15.988 -7.092 4.539 1.00 81.69 88 GLY A N 1
ATOM 722 C CA . GLY A 1 88 ? 14.889 -6.838 3.614 1.00 81.69 88 GLY A CA 1
ATOM 723 C C . GLY A 1 88 ? 13.993 -5.685 4.076 1.00 81.69 88 GLY A C 1
ATOM 724 O O . GLY A 1 88 ? 14.438 -4.763 4.759 1.00 81.69 88 GLY A O 1
ATOM 725 N N . LEU A 1 89 ? 12.724 -5.717 3.662 1.00 88.88 89 LEU A N 1
ATOM 726 C CA . LEU A 1 89 ? 11.740 -4.685 3.986 1.00 88.88 89 LEU A CA 1
ATOM 727 C C . LEU A 1 89 ? 11.027 -5.023 5.297 1.00 88.88 89 LEU A C 1
ATOM 729 O O . LEU A 1 89 ? 10.301 -6.014 5.382 1.00 88.88 89 LEU A O 1
ATOM 733 N N . LEU A 1 90 ? 11.203 -4.171 6.300 1.00 91.56 90 LEU A N 1
ATOM 734 C CA . LEU A 1 90 ? 10.587 -4.315 7.611 1.00 91.56 90 LEU A CA 1
ATOM 735 C C . LEU A 1 90 ? 9.768 -3.070 7.961 1.00 91.56 90 LEU A C 1
ATOM 737 O O . LEU A 1 90 ? 10.135 -1.939 7.631 1.00 91.56 90 LEU A O 1
ATOM 741 N N . PHE A 1 91 ? 8.685 -3.274 8.706 1.00 92.81 91 PHE A N 1
ATOM 742 C CA . PHE A 1 91 ? 7.864 -2.188 9.235 1.00 92.81 91 PHE A CA 1
ATOM 743 C C . PHE A 1 91 ? 7.840 -2.234 10.751 1.00 92.81 91 PHE A C 1
ATOM 745 O O . PHE A 1 91 ? 7.372 -3.198 11.349 1.00 92.81 91 PHE A O 1
ATOM 752 N N . LYS A 1 92 ? 8.316 -1.171 11.389 1.00 92.06 92 LYS A N 1
ATOM 753 C CA . LYS A 1 92 ? 8.247 -1.016 12.837 1.00 92.06 92 LYS A CA 1
ATOM 754 C C . LYS A 1 92 ? 7.053 -0.150 13.199 1.00 92.06 92 LYS A C 1
ATOM 756 O O . LYS A 1 92 ? 6.987 1.016 12.818 1.00 92.06 92 LYS A O 1
ATOM 761 N N . ASN A 1 93 ? 6.123 -0.710 13.955 1.00 92.12 93 ASN A N 1
ATOM 762 C CA . ASN A 1 93 ? 5.012 0.038 14.519 1.00 92.12 93 ASN A CA 1
ATOM 763 C C . ASN A 1 93 ? 5.537 1.083 15.518 1.00 92.12 93 ASN A C 1
ATOM 765 O O . ASN A 1 93 ? 6.375 0.774 16.365 1.00 92.12 93 ASN A O 1
ATOM 769 N N . ARG A 1 94 ? 5.077 2.331 15.425 1.00 92.38 94 ARG A N 1
ATOM 770 C CA . ARG A 1 94 ? 5.561 3.425 16.282 1.00 92.38 94 ARG A CA 1
ATOM 771 C C . ARG A 1 94 ? 4.988 3.374 17.698 1.00 92.38 94 ARG A C 1
ATOM 773 O O . ARG A 1 94 ? 5.663 3.825 18.619 1.00 92.38 94 ARG A O 1
ATOM 780 N N . ASN A 1 95 ? 3.802 2.796 17.879 1.00 90.12 95 ASN A N 1
ATOM 781 C CA . ASN A 1 95 ? 3.126 2.725 19.171 1.00 90.12 95 ASN A CA 1
ATOM 782 C C . ASN A 1 95 ? 3.627 1.544 20.005 1.00 90.12 95 ASN A C 1
ATOM 784 O O . ASN A 1 95 ? 4.099 1.734 21.123 1.00 90.12 95 ASN A O 1
ATOM 788 N N . ASP A 1 96 ? 3.551 0.322 19.470 1.00 87.81 96 ASP A N 1
ATOM 789 C CA . ASP A 1 96 ? 3.914 -0.889 20.220 1.00 87.81 96 ASP A CA 1
ATOM 790 C C . ASP A 1 96 ? 5.356 -1.366 19.969 1.00 87.81 96 ASP A C 1
ATOM 792 O O . ASP A 1 96 ? 5.830 -2.293 20.628 1.00 87.81 96 ASP A O 1
ATOM 796 N N . ARG A 1 97 ? 6.082 -0.694 19.062 1.00 88.25 97 ARG A N 1
ATOM 797 C CA . ARG A 1 97 ? 7.475 -0.980 18.672 1.00 88.25 97 ARG A CA 1
ATOM 798 C C . ARG A 1 97 ? 7.691 -2.359 18.045 1.00 88.25 97 ARG A C 1
ATOM 800 O O . ARG A 1 97 ? 8.849 -2.720 17.820 1.00 88.25 97 ARG A O 1
ATOM 807 N N . LYS A 1 98 ? 6.632 -3.111 17.726 1.00 87.56 98 LYS A N 1
ATOM 808 C CA . LYS A 1 98 ? 6.761 -4.412 17.065 1.00 87.56 98 LYS A CA 1
ATOM 809 C C . LYS A 1 98 ? 7.260 -4.244 15.638 1.00 87.56 98 LYS A C 1
ATOM 811 O O . LYS A 1 98 ? 6.857 -3.323 14.926 1.00 87.56 98 LYS A O 1
ATOM 816 N N . ILE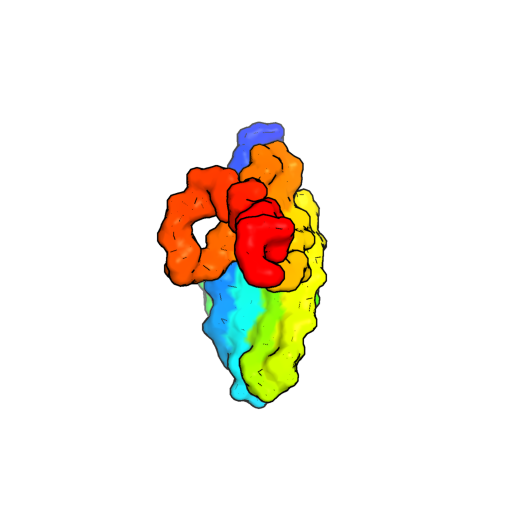 A 1 99 ? 8.130 -5.161 15.233 1.00 88.56 99 ILE A N 1
ATOM 817 C CA . ILE A 1 99 ? 8.672 -5.235 13.880 1.00 88.56 99 ILE A CA 1
ATOM 818 C C . ILE A 1 99 ? 7.885 -6.289 13.108 1.00 88.56 99 ILE A C 1
ATOM 820 O O . ILE A 1 99 ? 7.720 -7.419 13.564 1.00 88.56 99 ILE A O 1
ATOM 824 N N . ILE A 1 100 ? 7.405 -5.900 11.936 1.00 88.62 100 ILE A N 1
ATOM 825 C CA . ILE A 1 100 ? 6.675 -6.736 10.996 1.00 88.62 100 ILE A CA 1
ATOM 826 C C . ILE A 1 100 ? 7.620 -7.021 9.832 1.00 88.62 100 ILE A C 1
ATOM 828 O O . ILE A 1 100 ? 8.029 -6.099 9.124 1.00 88.62 100 ILE A O 1
ATOM 832 N N . ASN A 1 101 ? 7.966 -8.294 9.651 1.00 86.94 101 ASN A N 1
ATOM 833 C CA . ASN A 1 101 ? 8.645 -8.774 8.454 1.00 86.94 101 ASN A CA 1
ATOM 834 C C . ASN A 1 101 ? 7.588 -9.211 7.438 1.00 86.94 101 ASN A C 1
ATOM 836 O O . ASN A 1 101 ? 6.698 -9.992 7.772 1.00 86.94 101 ASN A O 1
ATOM 840 N N . VAL A 1 102 ? 7.676 -8.678 6.224 1.00 87.12 102 VAL A N 1
ATOM 841 C CA . VAL A 1 102 ? 6.703 -8.935 5.157 1.00 87.12 102 VAL A CA 1
ATOM 842 C C . VAL A 1 102 ? 7.209 -9.897 4.085 1.00 87.12 102 VAL A C 1
ATOM 844 O O . VAL A 1 102 ? 6.524 -10.115 3.088 1.00 87.12 102 VAL A O 1
ATOM 847 N N . ASP A 1 103 ? 8.388 -10.493 4.270 1.00 84.62 103 ASP A N 1
ATOM 848 C CA . ASP A 1 103 ? 8.860 -11.571 3.408 1.00 84.62 103 ASP A CA 1
ATOM 849 C C . ASP A 1 103 ? 8.031 -12.850 3.659 1.00 84.62 103 ASP A C 1
ATOM 851 O O . ASP A 1 103 ? 8.110 -13.434 4.743 1.00 84.62 103 ASP A O 1
ATOM 855 N N . PRO A 1 104 ? 7.260 -13.343 2.669 1.00 81.50 104 PRO A N 1
ATOM 856 C CA . PRO A 1 104 ? 6.441 -14.545 2.828 1.00 81.50 104 PRO A CA 1
ATOM 857 C C . PRO A 1 104 ? 7.270 -15.821 3.039 1.00 81.50 104 PRO A C 1
ATOM 859 O O . PRO A 1 104 ? 6.740 -16.828 3.512 1.00 81.50 104 PRO A O 1
ATOM 862 N N . LYS A 1 105 ? 8.561 -15.815 2.680 1.00 78.06 105 LYS A N 1
ATOM 863 C CA . LYS A 1 105 ? 9.469 -16.952 2.896 1.00 78.06 105 LYS A CA 1
ATOM 864 C C . LYS A 1 105 ? 9.967 -17.019 4.335 1.00 78.06 105 LYS A C 1
ATOM 866 O O . LYS A 1 105 ? 10.383 -18.087 4.790 1.00 78.06 105 LYS A O 1
ATOM 871 N N . MET A 1 106 ? 9.881 -15.912 5.066 1.00 66.38 106 MET A N 1
ATOM 872 C CA . MET A 1 106 ? 10.240 -15.844 6.474 1.00 66.38 106 MET A CA 1
ATOM 873 C C . MET A 1 106 ? 9.089 -16.420 7.304 1.00 66.38 106 MET A C 1
ATOM 875 O O . MET A 1 106 ? 8.219 -15.708 7.798 1.00 66.38 106 MET A O 1
ATOM 879 N N . ARG A 1 107 ? 9.069 -17.750 7.466 1.00 51.78 107 ARG A N 1
ATOM 880 C CA . ARG A 1 107 ? 8.167 -18.418 8.418 1.00 51.78 107 ARG A CA 1
ATOM 881 C C . ARG A 1 107 ? 8.484 -17.913 9.822 1.00 51.78 107 ARG A C 1
ATOM 883 O O . ARG A 1 107 ? 9.561 -18.213 10.323 1.00 51.78 107 ARG A O 1
ATOM 890 N N . ASN A 1 108 ? 7.556 -17.158 10.414 1.00 51.72 108 ASN A N 1
ATOM 891 C CA . ASN A 1 108 ? 7.515 -16.718 11.813 1.00 51.72 108 ASN A CA 1
ATOM 892 C C . ASN A 1 108 ? 8.880 -16.716 12.513 1.00 51.72 108 ASN A C 1
ATOM 894 O O . ASN A 1 108 ? 9.107 -17.488 13.441 1.00 51.72 108 ASN A O 1
ATOM 898 N N . CYS A 1 109 ? 9.788 -15.846 12.079 1.00 45.19 109 CYS A N 1
ATOM 899 C CA . CYS A 1 109 ? 10.994 -15.573 12.845 1.00 45.19 109 CYS A CA 1
ATOM 900 C C . CYS A 1 109 ? 10.862 -14.202 13.500 1.00 45.19 109 CYS A C 1
ATOM 902 O O . CYS A 1 109 ? 11.366 -13.194 13.020 1.00 45.19 109 CYS A O 1
ATOM 904 N N . CYS A 1 110 ? 10.152 -14.185 14.622 1.00 41.44 110 CYS A N 1
ATOM 905 C CA . CYS A 1 110 ? 10.441 -13.253 15.702 1.00 41.44 110 CYS A CA 1
ATOM 906 C C . CYS A 1 110 ? 11.179 -14.096 16.752 1.00 41.44 110 CYS A C 1
ATOM 908 O O . CYS A 1 110 ? 10.582 -14.998 17.331 1.00 41.44 110 CYS A O 1
ATOM 910 N N . HIS A 1 111 ? 12.512 -14.045 16.811 1.00 46.06 111 HIS A N 1
ATOM 911 C CA . HIS A 1 111 ? 13.284 -13.049 17.577 1.00 46.06 111 HIS A CA 1
ATOM 912 C C . HIS A 1 111 ? 14.617 -12.635 16.872 1.00 46.06 111 HIS A C 1
ATOM 914 O O . HIS A 1 111 ? 15.541 -12.141 17.506 1.00 46.06 111 HIS A O 1
ATOM 920 N N . TYR A 1 112 ? 14.749 -12.887 15.559 1.00 47.78 112 TYR A N 1
ATOM 921 C CA . TYR A 1 112 ? 15.959 -13.454 14.929 1.00 47.78 112 TYR A CA 1
ATOM 922 C C . TYR A 1 112 ? 16.591 -12.594 13.805 1.00 47.78 112 TYR A C 1
ATOM 924 O O . TYR A 1 112 ? 16.714 -13.026 12.664 1.00 47.78 112 TYR A O 1
ATOM 932 N N . CYS A 1 113 ? 17.013 -11.362 14.085 1.00 49.44 113 CYS A N 1
ATOM 933 C CA . CYS A 1 113 ? 18.070 -10.726 13.268 1.00 49.44 113 CYS A CA 1
ATOM 934 C C . CYS A 1 113 ? 19.387 -10.575 14.047 1.00 49.44 113 CYS A C 1
ATOM 936 O O . CYS A 1 113 ? 20.349 -10.036 13.513 1.00 49.44 113 CYS A O 1
ATOM 938 N N . GLN A 1 114 ? 19.456 -11.060 15.295 1.00 47.16 114 GLN A N 1
ATOM 939 C CA . GLN A 1 114 ? 20.608 -10.828 16.173 1.00 47.16 114 GLN A CA 1
ATOM 940 C C . GLN A 1 114 ? 21.800 -11.774 15.946 1.00 47.16 114 GLN A C 1
ATOM 942 O O . GLN A 1 114 ? 22.927 -11.305 16.040 1.00 47.16 114 GLN A O 1
ATOM 947 N N . ASP A 1 115 ? 21.614 -13.040 15.560 1.00 44.78 115 ASP A N 1
ATOM 948 C CA . ASP A 1 115 ? 22.734 -14.002 15.640 1.00 44.78 115 ASP A CA 1
ATOM 949 C C . ASP A 1 115 ? 23.500 -14.255 14.332 1.00 44.78 115 ASP A C 1
ATOM 951 O O . ASP A 1 115 ? 24.548 -14.896 14.357 1.00 44.78 115 ASP A O 1
ATOM 955 N N . ARG A 1 116 ? 23.030 -13.775 13.170 1.00 42.66 116 ARG A N 1
ATOM 956 C CA . ARG A 1 116 ? 23.633 -14.177 11.880 1.00 42.66 116 ARG A CA 1
ATOM 957 C C . ARG A 1 116 ? 24.569 -13.157 11.224 1.00 42.66 116 ARG A C 1
ATOM 959 O O . ARG A 1 116 ? 25.373 -13.559 10.399 1.00 42.66 116 ARG A O 1
ATOM 966 N N . LEU A 1 117 ? 24.570 -11.890 11.646 1.00 41.44 117 LEU A N 1
ATOM 967 C CA . LEU A 1 117 ? 25.614 -10.936 11.225 1.00 41.44 117 LEU A CA 1
ATOM 968 C C . LEU A 1 117 ? 26.920 -11.071 12.032 1.00 41.44 117 LEU A C 1
ATOM 970 O O . LEU A 1 117 ? 27.930 -10.503 11.638 1.00 41.44 117 LEU A O 1
ATOM 974 N N . GLN A 1 118 ? 26.931 -11.833 13.133 1.00 40.69 118 GLN A N 1
ATOM 975 C CA . GLN A 1 118 ? 28.160 -12.158 13.876 1.00 40.69 118 GLN A CA 1
ATOM 976 C C . GLN A 1 118 ? 28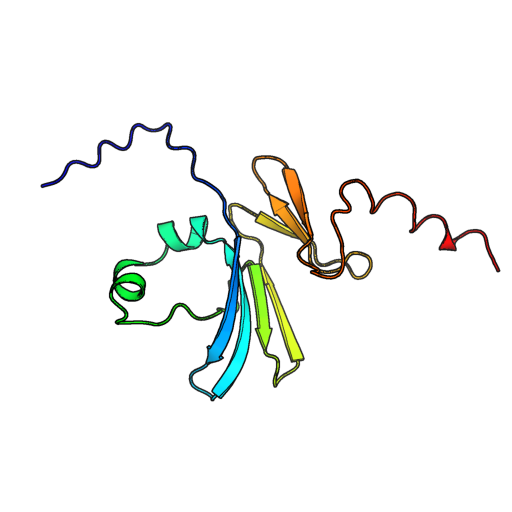.805 -13.488 13.443 1.00 40.69 118 GLN A C 1
ATOM 978 O O . GLN A 1 118 ? 29.949 -13.747 13.809 1.00 40.69 118 GLN A O 1
ATOM 983 N N . ALA A 1 119 ? 28.123 -14.312 12.638 1.00 40.84 119 ALA A N 1
ATOM 984 C CA . ALA A 1 119 ? 28.680 -15.571 12.134 1.00 40.84 119 ALA A CA 1
ATOM 985 C C . ALA A 1 119 ? 29.619 -15.381 10.925 1.00 40.84 119 ALA A C 1
ATOM 987 O O . ALA A 1 119 ? 30.515 -16.199 10.725 1.00 40.84 119 ALA A O 1
ATOM 988 N N . ASP A 1 120 ? 29.487 -14.278 10.182 1.00 41.12 120 ASP A N 1
ATOM 989 C CA . ASP A 1 120 ? 30.326 -13.981 9.008 1.00 41.12 120 ASP A CA 1
ATOM 990 C C . ASP A 1 120 ? 31.674 -13.312 9.361 1.00 41.12 120 ASP A C 1
ATOM 992 O O . ASP A 1 120 ? 32.441 -12.958 8.471 1.00 41.12 120 ASP A O 1
ATOM 996 N N . THR A 1 121 ? 32.013 -13.181 10.652 1.00 45.44 121 THR A N 1
ATOM 997 C CA . THR A 1 121 ? 33.334 -12.689 11.104 1.00 45.44 121 THR A CA 1
ATOM 998 C C . THR A 1 121 ? 34.258 -13.812 11.607 1.00 45.44 121 THR A C 1
ATOM 1000 O O . THR A 1 121 ? 35.387 -13.531 11.998 1.00 45.44 121 THR A O 1
ATOM 1003 N N . MET A 1 122 ? 33.835 -15.087 11.624 1.00 39.12 122 MET A N 1
ATOM 1004 C CA . MET A 1 122 ? 34.664 -16.185 12.166 1.00 39.12 122 MET A CA 1
ATOM 1005 C C . MET A 1 122 ? 34.604 -17.515 11.397 1.00 39.12 122 MET A C 1
ATOM 1007 O O . MET A 1 122 ? 34.687 -18.578 12.012 1.00 39.12 122 MET A O 1
ATOM 1011 N N . SER A 1 123 ? 34.518 -17.514 10.067 1.00 40.41 123 SER A N 1
ATOM 1012 C CA . SER A 1 123 ? 34.915 -18.690 9.274 1.00 40.41 123 SER A CA 1
ATOM 1013 C C . SER A 1 123 ? 35.288 -18.307 7.842 1.00 40.41 123 SER A C 1
ATOM 1015 O O . SER A 1 123 ? 34.436 -17.829 7.098 1.00 40.41 123 SER A O 1
ATOM 1017 N N . TYR A 1 124 ? 36.541 -18.640 7.508 1.00 40.16 124 TYR A N 1
ATOM 1018 C CA . TYR A 1 124 ? 37.336 -18.395 6.292 1.00 40.16 124 TYR A CA 1
ATOM 1019 C C . TYR A 1 124 ? 38.065 -17.053 6.205 1.00 40.16 124 TYR A C 1
ATOM 1021 O O . TYR A 1 124 ? 37.415 -15.998 6.067 1.00 40.16 124 TYR A O 1
#

Foldseek 3Di:
DDPPPPPPPPPQPFDWDKDWDADPVRWIKIATARVSVCPVVDDCVCCVVVVDPDDDDLQGQKMATPVVRDIHGHADPQWDWDDDPQQHTWTQGPPPRDIDDPPPVPDDDPPDPPPPVVVVVPDD

pLDDT: mean 80.12, std 21.2, range [35.03, 97.75]

Sequence (124 aa):
MLLFFICGCLFVFQSIIFIRDLNSHHQEVSAYIDYAHRLTTDDFEVYFSGKKRLLPRNTDLSFYNWDRNVSTSNSSPNYQVIAENACGLLFKNRNDRKIINVDPKMRNCCHYCQDRLQADTMSY

Organism: Bubo bubo (NCBI:txid30461)